Protein AF-H0EEA0-F1 (afdb_monomer_lite)

pLDDT: mean 84.33, std 10.49, range [55.84, 97.12]

Secondary structure (DSSP, 8-state):
-HHHHHHHHHHHHHHHHHHHHHHHHHHHHHHHHHHHHHHHSPPPPTTSHHHHHHHHHHHHHHHHHHHSPPTT-----HHHHT-SS-HHHHHHHHHHHHHHHHHHHHHHHHHHHHHHHHHHHHHHHHHHHHHHHHHHHHHHHHHHHH-

InterPro domains:
  IPR044688 Style cell-cycle inhibitor 1-like [PTHR34117] (20-147)

Structure (mmCIF, N/CA/C/O backbone):
data_AF-H0EEA0-F1
#
_entry.id   AF-H0EEA0-F1
#
loop_
_atom_site.group_PDB
_atom_site.id
_atom_site.type_symbol
_atom_site.label_atom_id
_atom_site.label_alt_id
_atom_site.label_comp_id
_atom_site.label_asym_id
_atom_site.label_entity_id
_atom_site.label_seq_id
_atom_site.pdbx_PDB_ins_code
_atom_site.Cartn_x
_atom_site.Cartn_y
_atom_site.Cartn_z
_atom_site.occupancy
_atom_site.B_iso_or_equiv
_atom_site.auth_seq_id
_atom_site.auth_comp_id
_atom_site.auth_asym_id
_atom_site.auth_atom_id
_atom_site.pdbx_PDB_model_num
ATOM 1 N N . MET A 1 1 ? -15.956 27.118 23.686 1.00 63.72 1 MET A N 1
ATOM 2 C CA . MET A 1 1 ? -15.613 25.686 23.535 1.00 63.72 1 MET A CA 1
ATOM 3 C C . MET A 1 1 ? -16.033 25.195 22.156 1.00 63.72 1 MET A C 1
ATOM 5 O O . MET A 1 1 ? -15.135 24.810 21.425 1.00 63.72 1 MET A O 1
ATOM 9 N N . GLN A 1 2 ? -17.301 25.363 21.744 1.00 75.38 2 GLN A N 1
ATOM 10 C CA . GLN A 1 2 ? -17.763 25.042 20.377 1.00 75.38 2 GLN A CA 1
ATOM 11 C C . GLN A 1 2 ? -16.908 25.650 19.243 1.00 75.38 2 GLN A C 1
ATOM 13 O O . GLN A 1 2 ? -16.533 24.940 18.320 1.00 75.38 2 GLN A O 1
ATOM 18 N N . ASP A 1 3 ? -16.528 26.930 19.320 1.00 84.44 3 ASP A N 1
ATOM 19 C CA . ASP A 1 3 ? -15.776 27.585 18.228 1.00 84.44 3 ASP A CA 1
ATOM 20 C C . ASP A 1 3 ? -14.367 27.012 17.994 1.00 84.44 3 ASP A C 1
ATOM 22 O O . ASP A 1 3 ? -13.794 27.181 16.920 1.00 84.44 3 ASP A O 1
ATOM 26 N N . LEU A 1 4 ? -13.775 26.362 19.003 1.00 88.62 4 LEU A N 1
ATOM 27 C CA . LEU A 1 4 ? -12.471 25.704 18.869 1.00 88.62 4 LEU A CA 1
ATOM 28 C C . LEU A 1 4 ? -12.609 24.293 18.296 1.00 88.62 4 LEU A C 1
ATOM 30 O O . LEU A 1 4 ? -11.704 23.838 17.607 1.00 88.62 4 LEU A O 1
ATOM 34 N N . GLU A 1 5 ? -13.719 23.616 18.583 1.00 89.50 5 GLU A N 1
ATOM 35 C CA . GLU A 1 5 ? -14.045 22.306 18.013 1.00 89.50 5 GLU A CA 1
ATOM 36 C C . GLU A 1 5 ? -14.344 22.448 16.519 1.00 89.50 5 GLU A C 1
ATOM 38 O O . GLU A 1 5 ? -13.701 21.780 15.717 1.00 89.50 5 GLU A O 1
ATOM 43 N N . LEU A 1 6 ? -15.165 23.432 16.137 1.00 91.50 6 LEU A N 1
ATOM 44 C CA . LEU A 1 6 ? -15.465 23.728 14.734 1.00 91.50 6 LEU A CA 1
ATOM 45 C C . LEU A 1 6 ? -14.205 24.060 13.919 1.00 91.50 6 LEU A C 1
ATOM 47 O O . LEU A 1 6 ? -14.046 23.603 12.792 1.00 91.50 6 LEU A O 1
ATOM 51 N N . LYS A 1 7 ? -13.273 24.832 14.492 1.00 91.31 7 LYS A N 1
ATOM 52 C CA . LYS A 1 7 ? -11.995 25.138 13.828 1.00 91.31 7 LYS A CA 1
ATOM 53 C C . LYS A 1 7 ? -11.133 23.896 13.614 1.00 91.31 7 LYS A C 1
ATOM 55 O O . LYS A 1 7 ? -10.517 23.774 12.565 1.00 91.31 7 LYS A O 1
ATOM 60 N N . ARG A 1 8 ? -11.097 22.983 14.588 1.00 91.81 8 ARG A N 1
ATOM 61 C CA . ARG A 1 8 ? -10.351 21.723 14.457 1.00 91.81 8 ARG A CA 1
ATOM 62 C C . ARG A 1 8 ? -10.949 20.837 13.372 1.00 91.81 8 ARG A C 1
ATOM 64 O O . ARG A 1 8 ? -10.193 20.302 12.576 1.00 91.81 8 ARG A O 1
ATOM 71 N N . GLU A 1 9 ? -12.274 20.734 13.315 1.00 90.75 9 GLU A N 1
ATOM 72 C CA . GLU A 1 9 ? -12.970 19.986 12.263 1.00 90.75 9 GLU A CA 1
ATOM 73 C C . GLU A 1 9 ? -12.665 20.567 10.876 1.00 90.75 9 GLU A C 1
ATOM 75 O O . GLU A 1 9 ? -12.279 19.825 9.977 1.00 90.75 9 GLU A O 1
ATOM 80 N N . MET A 1 10 ? -12.713 21.895 10.722 1.00 92.50 10 MET A N 1
ATOM 81 C CA . MET A 1 10 ? -12.330 22.558 9.469 1.00 92.50 10 MET A CA 1
ATOM 82 C C . MET A 1 10 ? -10.862 22.310 9.084 1.00 92.50 10 MET A C 1
ATOM 84 O O . MET A 1 10 ? -10.574 21.993 7.933 1.00 92.50 10 MET A O 1
ATOM 88 N N . ASP A 1 11 ? -9.927 22.416 10.033 1.00 93.62 11 ASP A N 1
ATOM 89 C CA . ASP A 1 11 ? -8.501 22.168 9.776 1.00 93.62 11 ASP A CA 1
ATOM 90 C C . ASP A 1 11 ? -8.236 20.701 9.377 1.00 93.62 11 ASP A C 1
ATOM 92 O O . ASP A 1 11 ? -7.369 20.420 8.538 1.00 93.62 11 ASP A O 1
ATOM 96 N N . GLU A 1 12 ? -8.977 19.759 9.968 1.00 94.62 12 GLU A N 1
ATOM 97 C CA . GLU A 1 12 ? -8.931 18.336 9.628 1.00 94.62 12 GLU A CA 1
ATOM 98 C C . GLU A 1 12 ? -9.481 18.075 8.221 1.00 94.62 12 GLU A C 1
ATOM 100 O O . GLU A 1 12 ? -8.819 17.400 7.424 1.00 94.62 12 GLU A O 1
ATOM 105 N N . GLU A 1 13 ? -10.639 18.647 7.883 1.00 92.00 13 GLU A N 1
ATOM 106 C CA . GLU A 1 13 ? -11.230 18.575 6.543 1.00 92.00 13 GLU A CA 1
ATOM 107 C C . GLU A 1 13 ? -10.288 19.168 5.484 1.00 92.00 13 GLU A C 1
ATOM 109 O O . GLU A 1 13 ? -9.972 18.506 4.490 1.00 92.00 13 GLU A O 1
ATOM 114 N N . ASP A 1 14 ? -9.727 20.351 5.736 1.00 93.69 14 ASP A N 1
ATOM 115 C CA . ASP A 1 14 ? -8.753 20.997 4.853 1.00 93.69 14 ASP A CA 1
ATOM 116 C C . ASP A 1 14 ? -7.468 20.172 4.703 1.00 93.69 14 ASP A C 1
ATOM 118 O O . ASP A 1 14 ? -6.824 20.166 3.647 1.00 93.69 14 ASP A O 1
ATOM 122 N N . GLY A 1 15 ? -7.039 19.483 5.762 1.00 94.38 15 GLY A N 1
ATOM 123 C CA . GLY A 1 15 ? -5.902 18.567 5.720 1.00 94.38 15 GLY A CA 1
ATOM 124 C C . GLY A 1 15 ? -6.171 17.343 4.840 1.00 94.38 15 GLY A C 1
ATOM 125 O O . GLY A 1 15 ? -5.298 16.917 4.072 1.00 94.38 15 GLY A O 1
ATOM 126 N N . LEU A 1 16 ? -7.383 16.789 4.917 1.00 95.06 16 LEU A N 1
ATOM 127 C CA . LEU A 1 16 ? -7.818 15.665 4.089 1.00 95.06 16 LEU A CA 1
ATOM 128 C C . LEU A 1 16 ? -7.914 16.058 2.613 1.00 95.06 16 LEU A C 1
ATOM 130 O O . LEU A 1 16 ? -7.350 15.347 1.776 1.00 95.06 16 LEU A O 1
ATOM 134 N N . LEU A 1 17 ? -8.526 17.207 2.311 1.00 95.00 17 LEU A N 1
ATOM 135 C CA . LEU A 1 17 ? -8.641 17.742 0.952 1.00 95.00 17 LEU A CA 1
ATOM 136 C C . LEU A 1 17 ? -7.263 17.962 0.322 1.00 95.00 17 LEU A C 1
ATOM 138 O O . LEU A 1 17 ? -6.972 17.407 -0.737 1.00 95.00 17 LEU A O 1
ATOM 142 N N . ARG A 1 18 ? -6.348 18.637 1.032 1.00 94.56 18 ARG A N 1
ATOM 143 C CA . ARG A 1 18 ? -4.967 18.850 0.560 1.00 94.56 18 ARG A CA 1
ATOM 144 C C . ARG A 1 18 ? -4.241 17.541 0.258 1.00 94.56 18 ARG A C 1
ATOM 146 O O . ARG A 1 18 ? -3.502 17.432 -0.723 1.00 94.56 18 ARG A O 1
ATOM 153 N N . ARG A 1 19 ? -4.424 16.522 1.100 1.00 95.31 19 ARG A N 1
ATOM 154 C CA . ARG A 1 19 ? -3.811 15.205 0.887 1.00 95.31 19 ARG A CA 1
ATOM 155 C C . ARG A 1 19 ? -4.370 14.529 -0.362 1.00 95.31 19 ARG A C 1
ATOM 157 O O . ARG A 1 19 ? -3.608 13.888 -1.093 1.00 95.31 19 ARG A O 1
ATOM 164 N N . ASP A 1 20 ? -5.671 14.634 -0.585 1.00 96.06 20 ASP A N 1
ATOM 165 C CA . ASP A 1 20 ? -6.329 14.027 -1.734 1.00 96.06 20 ASP A CA 1
ATOM 166 C C . ASP A 1 20 ? -5.977 14.755 -3.038 1.00 96.06 20 ASP A C 1
ATOM 168 O O . ASP A 1 20 ? -5.670 14.079 -4.023 1.00 96.06 20 ASP A O 1
ATOM 172 N N . ASP A 1 21 ? -5.817 16.078 -3.009 1.00 96.38 21 ASP A N 1
ATOM 173 C CA . ASP A 1 21 ? -5.287 16.867 -4.127 1.00 96.38 21 ASP A CA 1
ATOM 174 C C . ASP A 1 21 ? -3.866 16.439 -4.507 1.00 96.38 21 ASP A C 1
ATOM 176 O O . ASP A 1 21 ? -3.575 16.172 -5.675 1.00 96.38 21 ASP A O 1
ATOM 180 N N . ILE A 1 22 ? -2.972 16.270 -3.524 1.00 96.75 22 ILE A N 1
ATOM 181 C CA . ILE A 1 22 ? -1.602 15.790 -3.774 1.00 96.75 22 ILE A CA 1
ATOM 182 C C . ILE A 1 22 ? -1.621 14.386 -4.391 1.00 96.75 22 ILE A C 1
ATOM 184 O O . ILE A 1 22 ? -0.847 14.081 -5.305 1.00 96.75 22 ILE A O 1
ATOM 188 N N . ARG A 1 23 ? -2.488 13.495 -3.899 1.00 96.62 23 ARG A N 1
ATOM 189 C CA . ARG A 1 23 ? -2.628 12.140 -4.456 1.00 96.62 23 ARG A CA 1
ATOM 190 C C . ARG A 1 23 ? -3.150 12.183 -5.886 1.00 96.62 23 ARG A C 1
ATOM 192 O O . ARG A 1 23 ? -2.662 11.416 -6.718 1.00 96.62 23 ARG A O 1
ATOM 199 N N . PHE A 1 24 ? -4.115 13.056 -6.156 1.00 96.94 24 PHE A N 1
ATOM 200 C CA . PHE A 1 24 ? -4.703 13.245 -7.471 1.00 96.94 24 PHE A CA 1
ATOM 201 C C . PHE A 1 24 ? -3.679 13.800 -8.466 1.00 96.94 24 PHE A C 1
ATOM 203 O O . PHE A 1 24 ? -3.466 13.182 -9.509 1.00 96.94 24 PHE A O 1
ATOM 210 N N . ALA A 1 25 ? -2.940 14.848 -8.097 1.00 96.38 25 ALA A N 1
ATOM 211 C CA . ALA A 1 25 ? -1.844 15.398 -8.895 1.00 96.38 25 ALA A CA 1
ATOM 212 C C . ALA A 1 25 ? -0.790 14.329 -9.232 1.00 96.38 25 ALA A C 1
ATOM 214 O O . ALA A 1 25 ? -0.462 14.116 -10.396 1.00 96.38 25 ALA A O 1
ATOM 215 N N . ARG A 1 26 ? -0.346 13.543 -8.239 1.00 96.31 26 ARG A N 1
ATOM 216 C CA . ARG A 1 26 ? 0.590 12.420 -8.461 1.00 96.31 26 ARG A CA 1
ATOM 217 C C . ARG A 1 26 ? 0.018 11.312 -9.342 1.00 96.31 26 ARG A C 1
ATOM 219 O O . ARG A 1 26 ? 0.777 10.507 -9.880 1.00 96.31 26 ARG A O 1
ATOM 226 N N . LYS A 1 27 ? -1.305 11.151 -9.392 1.00 97.00 27 LYS A N 1
ATOM 227 C CA . LYS A 1 27 ? -1.965 10.155 -10.246 1.00 97.00 27 LYS A CA 1
ATOM 228 C C . LYS A 1 27 ? -2.015 10.641 -11.693 1.00 97.00 27 LYS A C 1
ATOM 230 O O . LYS A 1 27 ? -1.794 9.824 -12.582 1.00 97.00 27 LYS A O 1
ATOM 235 N N . ILE A 1 28 ? -2.284 11.929 -11.906 1.00 97.12 28 ILE A N 1
ATOM 236 C CA . ILE A 1 28 ? -2.248 12.563 -13.229 1.00 97.12 28 ILE A CA 1
ATOM 237 C C . ILE A 1 28 ? -0.834 12.498 -13.795 1.00 97.12 28 ILE A C 1
ATOM 239 O O . ILE A 1 28 ? -0.648 11.904 -14.850 1.00 97.12 28 ILE A O 1
ATOM 243 N N . ASP A 1 29 ? 0.156 12.975 -13.043 1.00 96.00 29 ASP A N 1
ATOM 244 C CA . ASP A 1 29 ? 1.558 12.996 -13.471 1.00 96.00 29 ASP A CA 1
ATOM 245 C C . ASP A 1 29 ? 2.054 11.591 -13.864 1.00 96.00 29 ASP A C 1
ATOM 247 O O . ASP A 1 29 ? 2.551 11.370 -14.965 1.00 96.00 29 ASP A O 1
ATOM 251 N N . ARG A 1 30 ? 1.780 10.566 -13.042 1.00 94.94 30 ARG A N 1
ATOM 252 C CA . ARG A 1 30 ? 2.106 9.170 -13.395 1.00 94.94 30 ARG A CA 1
ATOM 253 C C . ARG A 1 30 ? 1.394 8.669 -14.653 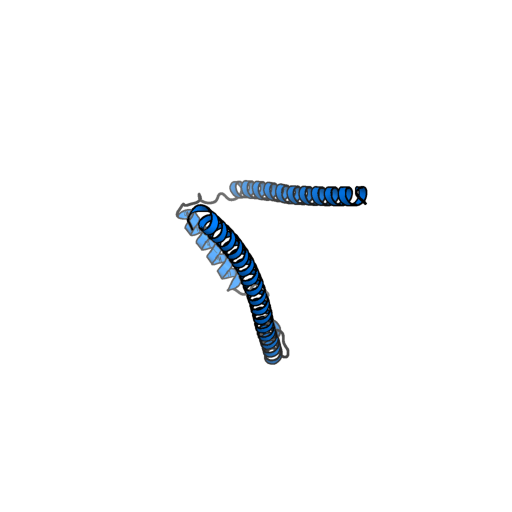1.00 94.94 30 ARG A C 1
ATOM 255 O O . ARG A 1 30 ? 1.935 7.813 -15.352 1.00 94.94 30 ARG A O 1
ATOM 262 N N . LYS A 1 31 ? 0.173 9.135 -14.926 1.00 95.38 31 LYS A N 1
ATOM 263 C CA . LYS A 1 31 ? -0.574 8.765 -16.136 1.00 95.38 31 LYS A CA 1
ATOM 264 C C . LYS A 1 31 ? 0.037 9.427 -17.371 1.00 95.38 31 LYS A C 1
ATOM 266 O O . LYS A 1 31 ? 0.181 8.751 -18.384 1.00 95.38 31 LYS A O 1
ATOM 271 N N . GLU A 1 32 ? 0.410 10.699 -17.272 1.00 95.06 32 GLU A N 1
ATOM 272 C CA . GLU A 1 32 ? 1.065 11.457 -18.344 1.00 95.06 32 GLU A CA 1
ATOM 273 C C . GLU A 1 32 ? 2.448 10.890 -18.660 1.00 95.06 32 GLU A C 1
ATOM 275 O O . GLU A 1 32 ? 2.727 10.573 -19.813 1.00 95.06 32 GLU A O 1
ATOM 280 N N . GLN A 1 33 ? 3.266 10.635 -17.635 1.00 92.56 33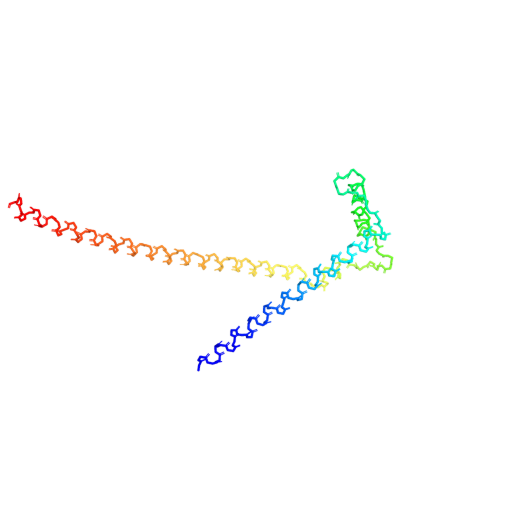 GLN A N 1
ATOM 281 C CA . GLN A 1 33 ? 4.566 9.977 -17.789 1.00 92.56 33 GLN A CA 1
ATOM 282 C C . GLN A 1 33 ? 4.430 8.612 -18.460 1.00 92.56 33 GLN A C 1
ATOM 284 O O . GLN A 1 33 ? 5.211 8.276 -19.346 1.00 92.56 33 GLN A O 1
ATOM 289 N N . LYS A 1 34 ? 3.426 7.819 -18.067 1.00 90.19 34 LYS A N 1
ATOM 290 C CA . LYS A 1 34 ? 3.176 6.526 -18.704 1.00 90.19 34 LYS A CA 1
ATOM 291 C C . LYS A 1 34 ? 2.795 6.689 -20.178 1.00 90.19 34 LYS A C 1
ATOM 293 O O . LYS A 1 34 ? 3.343 5.971 -20.999 1.00 90.19 34 LYS A O 1
ATOM 298 N N . ALA A 1 35 ? 1.902 7.621 -20.508 1.00 88.94 35 ALA A N 1
ATOM 299 C CA . ALA A 1 35 ? 1.504 7.867 -21.893 1.00 88.94 35 ALA A CA 1
ATOM 300 C C . ALA A 1 35 ? 2.692 8.323 -22.760 1.00 88.94 35 ALA A C 1
ATOM 302 O O . ALA A 1 35 ? 2.879 7.801 -23.853 1.00 88.94 35 ALA A O 1
ATOM 303 N N . ALA A 1 36 ? 3.537 9.218 -22.239 1.00 90.69 36 ALA A N 1
ATOM 304 C CA . ALA A 1 36 ? 4.757 9.654 -22.916 1.00 90.69 36 ALA A CA 1
ATOM 305 C C . ALA A 1 36 ? 5.764 8.503 -23.108 1.00 90.69 36 ALA A C 1
ATOM 307 O O . ALA A 1 36 ? 6.408 8.405 -24.149 1.00 90.69 36 ALA A O 1
ATOM 308 N N . LEU A 1 37 ? 5.891 7.604 -22.124 1.00 86.06 37 LEU A N 1
ATOM 309 C CA . LEU A 1 37 ? 6.734 6.411 -22.246 1.00 86.06 37 LEU A CA 1
ATOM 310 C C . LEU A 1 37 ? 6.183 5.407 -23.260 1.00 86.06 37 LEU A C 1
ATOM 312 O O . LEU A 1 37 ? 6.974 4.801 -23.977 1.00 86.06 37 LEU A O 1
ATOM 316 N N . ASP A 1 38 ? 4.863 5.238 -23.320 1.00 85.56 38 ASP A N 1
ATOM 317 C CA . ASP A 1 38 ? 4.211 4.349 -24.284 1.00 85.56 38 ASP A CA 1
ATOM 318 C C . ASP A 1 38 ? 4.393 4.870 -25.732 1.00 85.56 38 ASP A C 1
ATOM 320 O O . ASP A 1 38 ? 4.508 4.065 -26.654 1.00 85.56 38 ASP A O 1
ATOM 324 N N . GLU A 1 39 ? 4.491 6.193 -25.936 1.00 85.75 39 GLU A N 1
ATOM 325 C CA . GLU A 1 39 ? 4.828 6.813 -27.231 1.00 85.75 39 GLU A CA 1
ATOM 326 C C . GLU A 1 39 ? 6.324 6.693 -27.576 1.00 85.75 39 GLU A C 1
ATOM 328 O O . GLU A 1 39 ? 6.677 6.337 -28.700 1.00 85.75 39 GLU A O 1
ATOM 333 N N . LEU A 1 40 ? 7.212 6.961 -26.611 1.00 85.00 40 LEU A N 1
ATOM 334 C CA . LEU A 1 40 ? 8.666 6.938 -26.816 1.00 85.00 40 LEU A CA 1
ATOM 335 C C . LEU A 1 40 ? 9.208 5.514 -27.016 1.00 85.00 40 LEU A C 1
ATOM 337 O O . LEU A 1 40 ? 10.109 5.289 -27.824 1.00 85.00 40 LEU A O 1
ATOM 341 N N . VAL A 1 41 ? 8.696 4.557 -26.240 1.00 82.62 41 VAL A N 1
ATOM 342 C CA . VAL A 1 41 ? 9.122 3.156 -26.254 1.00 82.62 41 VAL A CA 1
ATOM 343 C C . VAL A 1 41 ? 7.876 2.275 -26.322 1.00 82.62 41 VAL A C 1
ATOM 345 O O . VAL A 1 41 ? 7.406 1.792 -25.285 1.00 82.62 41 VAL A O 1
ATOM 348 N N . PRO A 1 42 ? 7.344 2.036 -27.535 1.00 78.94 42 PRO A N 1
ATOM 349 C CA . PRO A 1 42 ? 6.200 1.160 -27.726 1.00 78.94 42 PRO A CA 1
ATOM 350 C C . PRO A 1 42 ? 6.503 -0.228 -27.160 1.00 78.94 42 PRO A C 1
ATOM 352 O O . PRO A 1 42 ? 7.447 -0.898 -27.580 1.00 78.94 42 PRO A O 1
ATOM 355 N N . ARG A 1 43 ? 5.711 -0.652 -26.175 1.00 80.50 43 ARG A N 1
ATOM 356 C CA . ARG A 1 43 ? 5.793 -1.990 -25.575 1.00 80.50 43 ARG A CA 1
ATOM 357 C C . ARG A 1 43 ? 4.767 -2.909 -26.217 1.00 80.50 43 ARG A C 1
ATOM 359 O O . ARG A 1 43 ? 3.699 -2.453 -26.622 1.00 80.50 43 ARG A O 1
ATOM 366 N N . ALA A 1 44 ? 5.056 -4.208 -26.237 1.00 82.69 44 ALA A N 1
ATOM 367 C CA . ALA A 1 44 ? 4.090 -5.195 -26.701 1.00 82.69 44 ALA A CA 1
ATOM 368 C C . ALA A 1 44 ? 2.776 -5.134 -25.892 1.00 82.69 44 ALA A C 1
ATOM 370 O O . ALA A 1 44 ? 2.771 -4.871 -24.682 1.00 82.69 44 ALA A O 1
ATOM 371 N N . GLU A 1 45 ? 1.649 -5.415 -26.550 1.00 79.06 45 GLU A N 1
ATOM 372 C CA . GLU A 1 45 ? 0.328 -5.353 -25.923 1.00 79.06 45 GLU A CA 1
ATOM 373 C C . GLU A 1 45 ? 0.215 -6.290 -24.710 1.00 79.06 45 GLU A C 1
ATOM 375 O O . GLU A 1 45 ? 0.763 -7.401 -24.673 1.00 79.06 45 GLU A O 1
ATOM 380 N N . ALA A 1 46 ? -0.525 -5.852 -23.689 1.00 79.06 46 ALA A N 1
ATOM 381 C CA . ALA A 1 46 ? -0.729 -6.633 -22.477 1.00 79.06 46 ALA A CA 1
ATOM 382 C C . ALA A 1 46 ? -1.435 -7.967 -22.785 1.00 79.06 46 ALA A C 1
ATOM 384 O O . ALA A 1 46 ? -2.448 -8.005 -23.470 1.00 79.06 46 ALA A O 1
ATOM 385 N N . GLY A 1 47 ? -0.911 -9.071 -22.246 1.00 78.62 47 GLY A N 1
ATOM 386 C CA . GLY A 1 47 ? -1.474 -10.413 -22.451 1.00 78.62 47 GLY A CA 1
ATOM 387 C C . GLY A 1 47 ? -0.899 -11.172 -23.650 1.00 78.62 47 GLY A C 1
ATOM 388 O O . GLY A 1 47 ? -1.090 -12.384 -23.736 1.00 78.62 47 GLY A O 1
ATOM 389 N N . THR A 1 48 ? -0.122 -10.516 -24.515 1.00 87.56 48 THR A N 1
ATOM 390 C CA . THR A 1 48 ? 0.604 -11.191 -25.598 1.00 87.56 48 THR A CA 1
ATOM 391 C C . THR A 1 48 ? 1.813 -11.974 -25.077 1.00 87.56 48 THR A C 1
ATOM 393 O O . THR A 1 48 ? 2.388 -11.678 -24.023 1.00 87.56 48 THR A O 1
ATOM 396 N N . ARG A 1 49 ? 2.242 -12.984 -25.844 1.00 86.69 49 ARG A N 1
ATOM 397 C CA . ARG A 1 49 ? 3.471 -13.746 -25.562 1.00 86.69 49 ARG A CA 1
ATOM 398 C C . ARG A 1 49 ? 4.718 -12.859 -25.626 1.00 86.69 49 ARG A C 1
ATOM 400 O O . ARG A 1 49 ? 5.643 -13.058 -24.844 1.00 86.69 49 ARG A O 1
ATOM 407 N N . GLU A 1 50 ? 4.732 -11.876 -26.519 1.00 84.88 50 GLU A N 1
ATOM 408 C CA . GLU A 1 50 ? 5.830 -10.915 -26.663 1.00 84.88 50 GLU A CA 1
ATOM 409 C C . GLU A 1 50 ? 6.004 -10.092 -25.387 1.00 84.88 50 GLU A C 1
ATOM 411 O O . GLU A 1 50 ? 7.104 -10.049 -24.833 1.00 84.88 50 GLU A O 1
ATOM 416 N N . ARG A 1 51 ? 4.903 -9.593 -24.806 1.00 87.75 51 ARG A N 1
ATOM 417 C CA . ARG A 1 51 ? 4.958 -8.868 -23.532 1.00 87.75 51 ARG A CA 1
ATOM 418 C C . ARG A 1 51 ? 5.411 -9.741 -22.362 1.00 87.75 51 ARG A C 1
ATOM 420 O O . ARG A 1 51 ? 6.100 -9.267 -21.459 1.00 87.75 51 ARG A O 1
ATOM 427 N N . GLN A 1 52 ? 5.055 -11.027 -22.362 1.00 86.75 52 GLN A N 1
ATOM 428 C CA . GLN A 1 52 ? 5.553 -11.975 -21.357 1.00 86.75 52 GLN A CA 1
ATOM 429 C C . GLN A 1 52 ? 7.067 -12.199 -21.479 1.00 86.75 52 GLN A C 1
ATOM 431 O O . GLN A 1 52 ? 7.756 -12.284 -20.460 1.00 86.75 52 GLN A O 1
ATOM 436 N N . LEU A 1 53 ? 7.595 -12.278 -22.704 1.00 89.88 53 LEU A N 1
ATOM 437 C CA . LEU A 1 53 ? 9.029 -12.437 -22.952 1.00 89.88 53 LEU A CA 1
ATOM 438 C C . LEU A 1 53 ? 9.815 -11.173 -22.593 1.00 89.88 53 LEU A C 1
ATOM 440 O O . LEU A 1 53 ? 10.853 -11.294 -21.946 1.00 89.88 53 LEU A O 1
ATOM 444 N N . GLU A 1 54 ? 9.317 -9.984 -22.937 1.00 87.50 54 GLU A N 1
ATOM 445 C CA . GLU A 1 54 ? 9.889 -8.705 -22.493 1.00 87.50 54 GLU A CA 1
ATOM 446 C C . GLU A 1 54 ? 9.951 -8.626 -20.972 1.00 87.50 54 GLU A C 1
ATOM 448 O O . GLU A 1 54 ? 11.021 -8.433 -20.406 1.00 87.50 54 GLU A O 1
ATOM 453 N N . LYS A 1 55 ? 8.827 -8.888 -20.293 1.00 89.12 55 LYS A N 1
ATOM 454 C CA . LYS A 1 55 ? 8.773 -8.882 -18.829 1.00 89.12 55 LYS A CA 1
ATOM 455 C C . LYS A 1 55 ? 9.770 -9.872 -18.227 1.00 89.12 55 LYS A C 1
ATOM 457 O O . LYS A 1 55 ? 10.416 -9.572 -17.229 1.00 89.12 55 LYS A O 1
ATOM 462 N N . LYS A 1 56 ? 9.911 -11.060 -18.822 1.00 91.50 56 LYS A N 1
ATOM 463 C CA . LYS A 1 56 ? 10.893 -12.051 -18.369 1.00 91.50 56 LYS A CA 1
ATOM 464 C C . LYS A 1 56 ? 12.328 -11.551 -18.558 1.00 91.50 56 LYS A C 1
ATOM 466 O O . LYS A 1 56 ? 13.152 -11.803 -17.685 1.00 91.50 56 LYS A O 1
ATOM 471 N N . LYS A 1 57 ? 12.629 -10.845 -19.652 1.00 91.69 57 LYS A N 1
ATOM 472 C CA . LYS A 1 57 ? 13.935 -10.205 -19.870 1.00 91.69 57 LYS A CA 1
ATOM 473 C C . LYS A 1 57 ? 14.192 -9.099 -18.845 1.00 91.69 57 LYS A C 1
ATOM 475 O O . LYS A 1 57 ? 15.198 -9.189 -18.158 1.00 91.69 57 LYS A O 1
ATOM 480 N N . GLU A 1 58 ? 13.253 -8.171 -18.651 1.00 89.38 58 GLU A N 1
ATOM 481 C CA . GLU A 1 58 ? 13.339 -7.088 -17.651 1.00 89.38 58 GLU A CA 1
ATOM 482 C C . GLU A 1 58 ? 13.589 -7.650 -16.233 1.00 89.38 58 GLU A C 1
ATOM 484 O O . GLU A 1 58 ? 14.468 -7.199 -15.495 1.00 89.38 58 GLU A O 1
ATOM 489 N N . VAL A 1 59 ? 12.854 -8.700 -15.846 1.00 92.38 59 VAL A N 1
ATOM 490 C CA . VAL A 1 59 ? 13.048 -9.373 -14.550 1.00 92.38 59 VAL A CA 1
ATOM 491 C C . VAL A 1 59 ? 14.409 -10.066 -14.488 1.00 92.38 59 VAL A C 1
ATOM 493 O O . VAL A 1 59 ? 15.107 -9.967 -13.484 1.00 92.38 59 VAL A O 1
ATOM 496 N N . ASN A 1 60 ? 14.822 -10.752 -15.549 1.00 92.25 60 ASN A N 1
ATOM 497 C CA . ASN A 1 60 ? 16.129 -11.399 -15.575 1.00 92.25 60 ASN A CA 1
ATOM 498 C C . ASN A 1 60 ? 17.275 -10.385 -15.500 1.00 92.25 60 ASN A C 1
ATOM 500 O O . ASN A 1 60 ? 18.257 -10.662 -14.820 1.00 92.25 60 ASN A O 1
ATOM 504 N N . GLU A 1 61 ? 17.153 -9.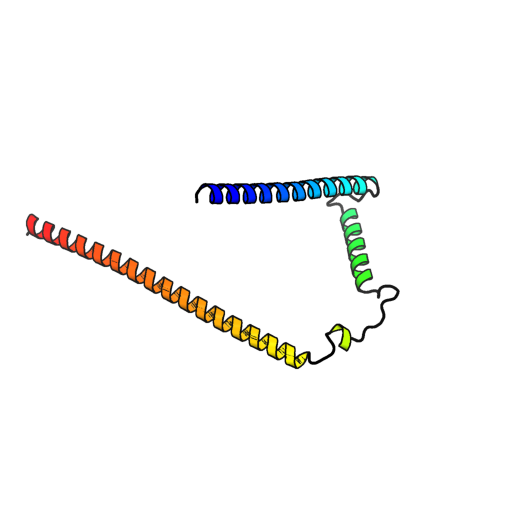234 -16.158 1.00 89.81 61 GLU A N 1
ATOM 505 C CA . GLU A 1 61 ? 18.124 -8.138 -16.126 1.00 89.81 61 GLU A CA 1
ATOM 506 C C . GLU A 1 61 ? 18.208 -7.501 -14.742 1.00 89.81 61 GLU A C 1
ATOM 508 O O . GLU A 1 61 ? 19.306 -7.324 -14.228 1.00 89.81 61 GLU A O 1
ATOM 513 N N . THR A 1 62 ? 17.075 -7.251 -14.083 1.00 88.06 62 THR A N 1
ATOM 514 C CA . THR A 1 62 ? 17.079 -6.732 -12.703 1.00 88.06 62 THR A CA 1
ATOM 515 C C . THR A 1 62 ? 17.714 -7.739 -11.739 1.00 88.06 62 THR A C 1
ATOM 517 O O . THR A 1 62 ? 18.610 -7.390 -10.978 1.00 88.06 62 THR A O 1
ATOM 520 N N . MET A 1 63 ? 17.359 -9.025 -11.835 1.00 86.56 63 MET A N 1
ATOM 521 C CA . MET A 1 63 ? 17.985 -10.098 -11.048 1.00 86.56 63 MET A CA 1
ATOM 522 C C . MET A 1 63 ? 19.458 -10.315 -11.401 1.00 86.56 63 MET A C 1
ATOM 524 O O . MET A 1 63 ? 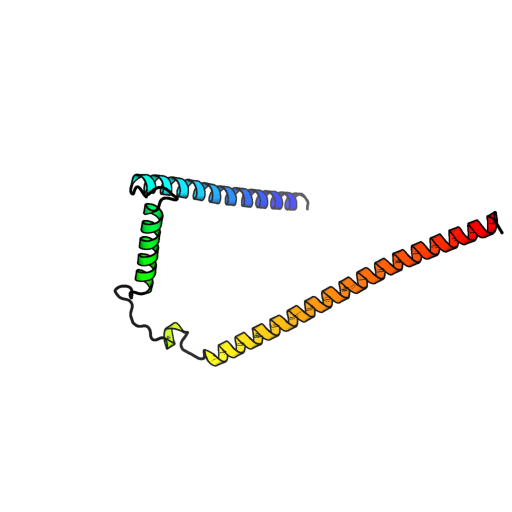20.233 -10.798 -10.577 1.00 86.56 63 MET A O 1
ATOM 528 N N . LYS A 1 64 ? 19.865 -10.006 -12.632 1.00 87.69 64 LYS A N 1
ATOM 529 C CA . LYS A 1 64 ? 21.268 -10.000 -13.042 1.00 87.69 64 LYS A CA 1
ATOM 530 C C . LYS A 1 64 ? 21.997 -8.819 -12.403 1.00 87.69 64 LYS A C 1
ATOM 532 O O . LYS A 1 64 ? 23.040 -9.056 -11.822 1.00 87.69 64 LYS A O 1
ATOM 537 N N . ALA A 1 65 ? 21.413 -7.623 -12.383 1.00 82.00 65 ALA A N 1
ATOM 538 C CA . ALA A 1 65 ? 21.982 -6.446 -11.723 1.00 82.00 65 ALA A CA 1
ATOM 539 C C . ALA A 1 65 ? 22.147 -6.616 -10.201 1.00 82.00 65 ALA A C 1
ATOM 541 O O . ALA A 1 65 ? 23.066 -6.051 -9.624 1.00 82.00 65 ALA A O 1
ATOM 542 N N . PHE A 1 66 ? 21.294 -7.409 -9.542 1.00 81.88 66 PHE A N 1
ATOM 543 C CA . PHE A 1 66 ? 21.490 -7.760 -8.129 1.00 81.88 66 PHE A CA 1
ATOM 544 C C . PHE A 1 66 ? 22.566 -8.833 -7.907 1.00 81.88 66 PHE A C 1
ATOM 546 O O . PHE A 1 66 ? 23.183 -8.866 -6.846 1.00 81.88 66 PHE A O 1
ATOM 553 N N . ARG A 1 67 ? 22.767 -9.740 -8.874 1.00 79.75 67 ARG A N 1
ATOM 554 C CA . ARG A 1 67 ? 23.765 -10.822 -8.781 1.00 79.75 67 ARG A CA 1
ATOM 555 C C . ARG A 1 67 ? 25.155 -10.374 -9.201 1.00 79.75 67 ARG A C 1
ATOM 557 O O . ARG A 1 67 ? 26.144 -10.814 -8.626 1.00 79.75 67 ARG A O 1
ATOM 564 N N . GLU A 1 68 ? 25.230 -9.549 -10.231 1.00 79.31 68 GLU A N 1
ATOM 565 C CA . GLU A 1 68 ? 26.470 -8.966 -10.701 1.00 79.31 68 GLU A CA 1
ATOM 566 C C . GLU A 1 68 ? 26.804 -7.780 -9.812 1.00 79.31 68 GLU A C 1
ATOM 568 O O . GLU A 1 68 ? 26.018 -6.851 -9.639 1.00 79.31 68 GLU A O 1
ATOM 573 N N . LYS A 1 69 ? 27.986 -7.839 -9.208 1.00 65.00 69 LYS A N 1
ATOM 574 C CA . LYS A 1 69 ? 28.500 -6.781 -8.357 1.00 65.00 69 LYS A CA 1
ATOM 575 C C . LYS A 1 69 ? 28.499 -5.469 -9.146 1.00 65.00 69 LYS A C 1
ATOM 577 O O . LYS A 1 69 ? 29.112 -5.402 -10.211 1.00 65.00 69 LYS A O 1
ATOM 582 N N . SER A 1 70 ? 27.812 -4.444 -8.632 1.00 67.25 70 SER A N 1
ATOM 583 C CA . SER A 1 70 ? 27.813 -3.113 -9.251 1.00 67.25 70 SER A CA 1
ATOM 584 C C . SER A 1 70 ? 29.261 -2.693 -9.529 1.00 67.25 70 SER A C 1
ATOM 586 O O . SER A 1 70 ? 30.106 -2.875 -8.642 1.00 67.25 70 SER A O 1
ATOM 588 N N . PRO A 1 71 ? 29.583 -2.151 -10.718 1.00 60.28 71 PRO A N 1
ATOM 589 C CA . PRO A 1 71 ? 30.938 -1.711 -11.023 1.00 60.28 71 PRO A CA 1
ATOM 590 C C . PRO A 1 71 ? 31.389 -0.706 -9.954 1.00 60.28 71 PRO A C 1
ATOM 592 O O . PRO A 1 71 ? 30.786 0.352 -9.795 1.00 60.28 71 PRO A O 1
ATOM 595 N N . GLY A 1 72 ? 32.403 -1.086 -9.169 1.00 61.56 72 GLY A N 1
ATOM 596 C CA . GLY A 1 72 ? 32.929 -0.289 -8.054 1.00 61.56 72 GLY A CA 1
ATOM 597 C C . GLY A 1 72 ? 32.448 -0.667 -6.647 1.00 61.56 72 GLY A C 1
ATOM 598 O O . GLY A 1 72 ? 32.893 -0.038 -5.691 1.00 61.56 72 GLY A O 1
ATOM 599 N N . ALA A 1 73 ? 31.599 -1.684 -6.460 1.00 63.03 73 ALA A N 1
ATOM 600 C CA . ALA A 1 73 ? 31.305 -2.150 -5.106 1.00 63.03 73 ALA A CA 1
ATOM 601 C C . ALA A 1 73 ? 32.559 -2.818 -4.511 1.00 63.03 73 ALA A C 1
ATOM 603 O O . ALA A 1 73 ? 33.073 -3.802 -5.051 1.00 63.03 73 ALA A O 1
ATOM 604 N N . ALA A 1 74 ? 33.078 -2.274 -3.412 1.00 62.78 74 ALA A N 1
ATOM 605 C CA . ALA A 1 74 ? 34.097 -2.928 -2.597 1.00 62.78 74 ALA A CA 1
ATOM 606 C C . ALA A 1 74 ? 33.506 -4.211 -1.981 1.00 62.78 74 ALA A C 1
ATOM 608 O O . ALA A 1 74 ? 32.304 -4.279 -1.724 1.00 62.78 74 ALA A O 1
ATOM 609 N N . GLU A 1 75 ? 34.311 -5.264 -1.798 1.00 65.12 75 GLU A N 1
ATOM 610 C CA . GLU A 1 75 ? 33.904 -6.380 -0.927 1.00 65.12 75 GLU A CA 1
ATOM 611 C C . GLU A 1 75 ? 33.922 -5.850 0.503 1.00 65.12 75 GLU A C 1
ATOM 613 O O . GLU A 1 75 ? 34.972 -5.793 1.133 1.00 65.12 75 GLU A O 1
ATOM 618 N N . VAL A 1 76 ? 32.775 -5.365 0.978 1.00 69.44 76 VAL A N 1
ATOM 619 C CA . VAL A 1 76 ? 32.599 -5.103 2.405 1.00 69.44 76 VAL A CA 1
ATOM 620 C C . VAL A 1 76 ? 32.576 -6.475 3.075 1.00 69.44 76 VAL A C 1
ATOM 622 O O . VAL A 1 76 ? 31.765 -7.310 2.666 1.00 69.44 76 VAL A O 1
ATOM 625 N N . PRO A 1 77 ? 33.463 -6.757 4.041 1.00 73.62 77 PRO A N 1
ATOM 626 C CA . PRO A 1 77 ? 33.457 -8.042 4.719 1.00 73.62 77 PRO A CA 1
ATOM 627 C C . PRO A 1 77 ? 32.096 -8.259 5.392 1.00 73.62 77 PRO A C 1
ATOM 629 O O . PRO A 1 77 ? 31.538 -7.335 5.991 1.00 73.62 77 PRO A O 1
ATOM 632 N N . ASP A 1 78 ? 31.573 -9.488 5.330 1.00 63.03 78 ASP A N 1
ATOM 633 C CA . ASP A 1 78 ? 30.270 -9.860 5.912 1.00 63.03 78 ASP A CA 1
ATOM 634 C C . ASP A 1 78 ? 30.147 -9.439 7.387 1.00 63.03 78 ASP A C 1
ATOM 636 O O . ASP A 1 78 ? 29.057 -9.136 7.869 1.00 63.03 78 ASP A O 1
ATOM 640 N N . THR A 1 79 ? 31.273 -9.357 8.101 1.00 66.88 79 THR A N 1
ATOM 641 C CA . THR A 1 79 ? 31.354 -8.884 9.487 1.00 66.88 79 THR A CA 1
ATOM 642 C C . THR A 1 79 ? 30.955 -7.421 9.664 1.00 66.88 79 THR A C 1
ATOM 644 O O . THR A 1 79 ? 30.369 -7.090 10.685 1.00 66.88 79 THR A O 1
ATOM 647 N N . GLU A 1 80 ? 31.251 -6.540 8.709 1.00 66.75 80 GLU A N 1
ATOM 648 C CA . GLU A 1 80 ? 30.853 -5.126 8.754 1.00 66.75 80 GLU A CA 1
ATOM 649 C C . GLU A 1 80 ? 29.430 -4.934 8.221 1.00 66.75 80 GLU A C 1
ATOM 651 O O . GLU A 1 80 ? 28.658 -4.165 8.794 1.00 66.75 80 GLU A O 1
ATOM 656 N N . LEU A 1 81 ? 29.049 -5.693 7.186 1.00 66.38 81 LEU A N 1
ATOM 657 C CA . LEU A 1 81 ? 27.697 -5.677 6.620 1.00 66.38 81 LEU A CA 1
ATOM 658 C C . LEU A 1 81 ? 26.642 -6.138 7.639 1.00 66.38 81 LEU A C 1
ATOM 660 O O . LEU A 1 81 ? 25.550 -5.577 7.710 1.00 66.38 81 LEU A O 1
ATOM 664 N N . MET A 1 82 ? 26.985 -7.140 8.453 1.00 69.69 82 MET A N 1
ATOM 665 C CA . MET A 1 82 ? 26.110 -7.698 9.489 1.00 69.69 82 MET A CA 1
ATOM 666 C C . MET A 1 82 ? 26.228 -6.974 10.839 1.00 69.69 82 MET A C 1
ATOM 668 O O . MET A 1 82 ? 25.771 -7.501 11.853 1.00 69.69 82 MET A O 1
ATOM 672 N N . GLY A 1 83 ? 26.800 -5.763 10.854 1.00 64.25 83 GLY A N 1
ATOM 673 C CA . GLY A 1 83 ? 26.932 -4.941 12.055 1.00 64.25 83 GLY A CA 1
ATOM 674 C C . GLY A 1 83 ? 28.038 -5.454 12.971 1.00 64.25 83 GLY A C 1
ATOM 675 O O . GLY A 1 83 ? 27.775 -6.112 13.974 1.00 64.25 83 GLY A O 1
ATOM 676 N N . GLY A 1 84 ? 29.285 -5.151 12.611 1.00 58.22 84 GLY A N 1
ATOM 677 C CA . GLY A 1 84 ? 30.475 -5.568 13.349 1.00 58.22 84 GLY A CA 1
ATOM 678 C C . GLY A 1 84 ? 30.410 -5.194 14.832 1.00 58.22 84 GLY A C 1
ATOM 679 O O . GLY A 1 84 ? 30.507 -4.022 15.182 1.00 58.22 84 GLY A O 1
ATOM 680 N N . GLY A 1 85 ? 30.275 -6.214 15.687 1.00 57.50 85 GLY A N 1
ATOM 681 C CA . GLY A 1 85 ? 30.260 -6.111 17.151 1.00 57.50 85 GLY A CA 1
ATOM 682 C C . GLY A 1 85 ? 28.998 -6.707 17.794 1.00 57.50 85 GLY A C 1
ATOM 683 O O . GLY A 1 85 ? 27.902 -6.204 17.601 1.00 57.50 85 GLY A O 1
ATOM 684 N N . ASP A 1 86 ? 29.161 -7.785 18.574 1.00 62.16 86 ASP A N 1
ATOM 685 C CA . ASP A 1 86 ? 28.164 -8.390 19.490 1.00 62.16 86 ASP A CA 1
ATOM 686 C C . ASP A 1 86 ? 26.829 -8.953 18.933 1.00 62.16 86 ASP A C 1
ATOM 688 O O . ASP A 1 86 ? 25.884 -9.219 19.684 1.00 62.16 86 ASP A O 1
ATOM 692 N N . GLY A 1 87 ? 26.767 -9.305 17.644 1.00 63.62 87 GLY A N 1
ATOM 693 C CA . GLY A 1 87 ? 25.546 -9.813 16.991 1.00 63.62 87 GLY A CA 1
ATOM 694 C C . GLY A 1 87 ? 24.836 -11.010 17.661 1.00 63.62 87 GLY A C 1
ATOM 695 O O . GLY A 1 87 ? 23.609 -11.065 17.669 1.00 63.62 87 GLY A O 1
ATOM 696 N N . ILE A 1 88 ? 25.548 -11.961 18.283 1.00 66.00 88 ILE A N 1
ATOM 697 C CA . ILE A 1 88 ? 24.903 -13.129 18.929 1.00 66.00 88 ILE A CA 1
ATOM 698 C C . ILE A 1 88 ? 24.251 -12.753 20.265 1.00 66.00 88 ILE A C 1
ATOM 700 O O . ILE A 1 88 ? 23.174 -13.258 20.596 1.00 66.00 88 ILE A O 1
ATOM 704 N N . ASN A 1 89 ? 24.902 -11.897 21.050 1.00 70.88 89 ASN A N 1
ATOM 705 C CA . ASN A 1 89 ? 24.405 -11.513 22.368 1.00 70.88 89 ASN A CA 1
ATOM 706 C C . ASN A 1 89 ? 23.206 -10.577 22.240 1.00 70.88 89 ASN A C 1
ATOM 708 O O . ASN A 1 89 ? 22.202 -10.773 22.927 1.00 70.88 89 ASN A O 1
ATOM 712 N N . ASP A 1 90 ? 23.261 -9.631 21.308 1.00 70.06 90 ASP A N 1
ATOM 713 C CA . ASP A 1 90 ? 22.153 -8.711 21.083 1.00 70.06 90 ASP A CA 1
ATOM 714 C C . ASP A 1 90 ? 20.976 -9.380 20.367 1.00 70.06 90 ASP A C 1
ATOM 716 O O . ASP A 1 90 ? 19.827 -9.140 20.739 1.00 70.06 90 ASP A O 1
ATOM 720 N N . PHE A 1 91 ? 21.221 -10.335 19.462 1.00 72.00 91 PHE A N 1
ATOM 721 C CA . PHE A 1 91 ? 20.150 -11.173 18.913 1.00 72.00 91 PHE A CA 1
ATOM 722 C C . PHE A 1 91 ? 19.450 -12.003 20.001 1.00 72.00 91 PHE A C 1
ATOM 724 O O . PHE A 1 91 ? 18.220 -12.088 20.032 1.00 72.00 91 PHE A O 1
ATOM 731 N N . LYS A 1 92 ? 20.209 -12.585 20.941 1.00 78.38 92 LYS A N 1
ATOM 732 C CA . LYS A 1 92 ? 19.636 -13.312 22.088 1.00 78.38 92 LYS A CA 1
ATOM 733 C C . LYS A 1 92 ? 18.795 -12.396 22.980 1.00 78.38 92 LYS A C 1
ATOM 735 O O . LYS A 1 92 ? 17.702 -12.803 23.371 1.00 78.38 92 LYS A O 1
ATOM 740 N N . LYS A 1 93 ? 19.253 -11.172 23.265 1.00 82.31 93 LYS A N 1
ATOM 741 C CA . LYS A 1 93 ? 18.478 -10.178 24.031 1.00 82.31 93 LYS A CA 1
ATOM 742 C C . LYS A 1 93 ? 17.188 -9.789 23.306 1.00 82.31 93 LYS A C 1
ATOM 744 O O . LYS A 1 93 ? 16.118 -9.874 23.903 1.00 82.31 93 LYS A O 1
ATOM 749 N N . GLN A 1 94 ? 17.256 -9.463 22.014 1.00 79.38 94 GLN A N 1
ATOM 750 C CA . GLN A 1 94 ? 16.070 -9.121 21.220 1.00 79.38 94 GLN A CA 1
ATOM 751 C C . GLN A 1 94 ? 15.061 -10.274 21.165 1.00 79.38 94 GLN A C 1
ATOM 753 O O . GLN A 1 94 ? 13.855 -10.054 21.297 1.00 79.38 94 GLN A O 1
ATOM 758 N N . LYS A 1 95 ? 15.536 -11.519 21.031 1.00 81.62 95 LYS A N 1
ATOM 759 C CA . LYS A 1 95 ? 14.673 -12.704 21.074 1.00 81.62 95 LYS A CA 1
ATOM 760 C C . LYS A 1 95 ? 13.958 -12.835 22.423 1.00 81.62 95 LYS A C 1
ATOM 762 O O . LYS A 1 95 ? 12.745 -13.033 22.439 1.00 81.62 95 LYS A O 1
ATOM 767 N N . GLN A 1 96 ? 14.676 -12.663 23.535 1.00 82.88 96 GLN A N 1
ATOM 768 C CA . GLN A 1 96 ? 14.094 -12.711 24.881 1.00 82.88 96 GLN A CA 1
ATOM 769 C C . GLN A 1 96 ? 13.074 -11.589 25.119 1.00 82.88 96 GLN A C 1
ATOM 771 O O . GLN A 1 96 ? 12.010 -11.836 25.682 1.00 82.88 96 GLN A O 1
ATOM 776 N N . GLU A 1 97 ? 13.349 -10.364 24.668 1.00 81.38 97 GLU A N 1
ATOM 777 C CA . GLU A 1 97 ? 12.386 -9.259 24.749 1.00 81.38 97 GLU A CA 1
ATOM 778 C C . GLU A 1 97 ? 11.121 -9.536 23.934 1.00 81.38 97 GLU A C 1
ATOM 780 O O . GLU A 1 97 ? 10.010 -9.235 24.372 1.00 81.38 97 GLU A O 1
ATOM 785 N N . HIS A 1 98 ? 11.272 -10.129 22.752 1.00 73.06 98 HIS A N 1
ATOM 786 C CA . HIS A 1 98 ? 10.145 -10.469 21.895 1.00 73.06 98 HIS A CA 1
ATOM 787 C C . HIS A 1 98 ? 9.295 -11.609 22.482 1.00 73.06 98 HIS A C 1
ATOM 789 O O . HIS A 1 98 ? 8.069 -11.570 22.393 1.00 73.06 98 HIS A O 1
ATOM 795 N N . GLU A 1 99 ? 9.920 -12.599 23.123 1.00 77.12 99 GLU A N 1
ATOM 796 C CA . GLU A 1 99 ? 9.226 -13.656 23.873 1.00 77.12 99 GLU A CA 1
ATOM 797 C C . GLU A 1 99 ? 8.483 -13.091 25.095 1.00 77.12 99 GLU A C 1
ATOM 799 O O . GLU A 1 99 ? 7.308 -13.402 25.288 1.00 77.12 99 GLU A O 1
ATOM 804 N N . ARG A 1 100 ? 9.094 -12.167 25.852 1.00 77.50 100 ARG A N 1
ATOM 805 C CA . ARG A 1 100 ? 8.422 -11.462 26.963 1.00 77.50 100 ARG A CA 1
ATOM 806 C C . ARG A 1 100 ? 7.197 -10.672 26.493 1.00 77.50 100 ARG A C 1
ATOM 808 O O . ARG A 1 100 ? 6.124 -10.813 27.072 1.00 77.50 100 ARG A O 1
ATOM 815 N N . LYS A 1 101 ? 7.319 -9.913 25.396 1.00 76.75 101 LYS A N 1
ATOM 816 C CA . LYS A 1 101 ? 6.198 -9.157 24.802 1.00 76.75 101 LYS A CA 1
ATOM 817 C C . LYS A 1 101 ? 5.053 -10.063 24.337 1.00 76.75 101 LYS A C 1
ATOM 819 O O . LYS A 1 101 ? 3.891 -9.667 24.428 1.00 76.75 101 LYS A O 1
ATOM 824 N N . LYS A 1 102 ? 5.356 -11.264 23.827 1.00 72.19 102 LYS A N 1
ATOM 825 C CA . LYS A 1 102 ? 4.328 -12.253 23.460 1.00 72.19 102 LYS A CA 1
ATOM 826 C C . LYS A 1 102 ? 3.572 -12.751 24.689 1.00 72.19 102 LYS A C 1
ATOM 828 O O . LYS A 1 102 ? 2.346 -12.693 24.674 1.00 72.19 102 LYS A O 1
ATOM 833 N N . ASN A 1 103 ? 4.283 -13.110 25.757 1.00 79.38 103 ASN A N 1
ATOM 834 C CA . ASN A 1 103 ? 3.663 -13.557 27.006 1.00 79.38 103 ASN A CA 1
ATOM 835 C C . ASN A 1 103 ? 2.768 -12.467 27.621 1.00 79.38 103 ASN A C 1
ATOM 837 O O . ASN A 1 103 ? 1.634 -12.740 27.995 1.00 79.38 103 ASN A O 1
ATOM 841 N N . GLU A 1 104 ? 3.221 -11.210 27.665 1.00 77.88 104 GLU A N 1
ATOM 842 C CA . GLU A 1 104 ? 2.401 -10.094 28.170 1.00 77.88 104 GLU A CA 1
ATOM 843 C C . GLU A 1 104 ? 1.147 -9.851 27.322 1.00 77.88 104 GLU A C 1
ATOM 845 O O . GLU A 1 104 ? 0.075 -9.541 27.845 1.00 77.88 104 GLU A O 1
ATOM 850 N N . ARG A 1 105 ? 1.255 -9.996 25.997 1.00 80.62 105 ARG A N 1
ATOM 851 C CA . ARG A 1 105 ? 0.109 -9.866 25.093 1.00 80.62 105 ARG A CA 1
ATOM 852 C C . ARG A 1 105 ? -0.902 -10.990 25.300 1.00 80.62 105 ARG A C 1
ATOM 854 O O . ARG A 1 105 ? -2.103 -10.736 25.214 1.00 80.62 105 ARG A O 1
ATOM 861 N N . GLU A 1 106 ? -0.426 -12.205 25.533 1.00 79.31 106 GLU A N 1
ATOM 862 C CA . GLU A 1 106 ? -1.267 -13.362 25.832 1.00 79.31 106 GLU A CA 1
ATOM 863 C C . GLU A 1 106 ? -1.985 -13.178 27.170 1.00 79.31 106 GLU A C 1
ATOM 865 O O . GLU A 1 106 ? -3.209 -13.282 27.197 1.00 79.31 106 GLU A O 1
ATOM 870 N N . LEU A 1 107 ? -1.280 -12.730 28.214 1.00 76.81 107 LEU A N 1
ATOM 871 C CA . LEU A 1 107 ? -1.876 -12.393 29.512 1.00 76.81 107 LEU A CA 1
ATOM 872 C C . LEU A 1 107 ? -2.963 -11.315 29.394 1.00 76.81 107 LEU A C 1
ATOM 874 O O . LEU A 1 107 ? -4.086 -11.517 29.848 1.00 76.81 107 LEU A O 1
ATOM 878 N N . ARG A 1 108 ? -2.696 -10.208 28.686 1.00 83.75 108 ARG A N 1
ATOM 879 C CA . ARG A 1 108 ? -3.714 -9.164 28.446 1.00 83.75 108 ARG A CA 1
ATOM 880 C C . ARG A 1 108 ? -4.922 -9.696 27.678 1.00 83.75 108 ARG A C 1
ATOM 882 O O . ARG A 1 108 ? -6.054 -9.284 27.920 1.00 83.75 108 ARG A O 1
ATOM 889 N N . LYS A 1 109 ? -4.700 -10.596 26.717 1.00 88.19 109 LYS A N 1
ATOM 890 C CA . LYS A 1 109 ? -5.785 -11.208 25.942 1.00 88.19 109 LYS A CA 1
ATOM 891 C C . LYS A 1 109 ? -6.637 -12.128 26.818 1.00 88.19 109 LYS A C 1
ATOM 893 O O . LYS A 1 109 ? -7.859 -12.105 26.682 1.00 88.19 109 LYS A O 1
ATOM 898 N N . GLU A 1 110 ? -6.019 -12.904 27.703 1.00 82.75 110 GLU A N 1
ATOM 899 C CA . GLU A 1 110 ? -6.717 -13.753 28.672 1.00 82.75 110 GLU A CA 1
ATOM 900 C C . GLU A 1 110 ? -7.534 -12.927 29.670 1.00 82.75 110 GLU A C 1
ATOM 902 O O . GLU A 1 110 ? -8.698 -13.244 29.910 1.00 82.75 110 GLU A O 1
ATOM 907 N N . GLU A 1 111 ? -6.984 -11.824 30.179 1.00 84.44 111 GLU A N 1
ATOM 908 C CA . GLU A 1 111 ? -7.695 -10.899 31.069 1.00 84.44 111 GLU A CA 1
ATOM 909 C C . GLU A 1 111 ? -8.930 -10.287 30.397 1.00 84.44 111 GLU A C 1
ATOM 911 O O . GLU A 1 111 ? -10.023 -10.312 30.965 1.00 84.44 111 GLU A O 1
ATOM 916 N N . ILE A 1 112 ? -8.795 -9.808 29.155 1.00 88.19 112 ILE A N 1
ATOM 917 C CA . ILE A 1 112 ? -9.917 -9.246 28.387 1.00 88.19 112 ILE A CA 1
ATOM 918 C C . ILE A 1 112 ? -10.988 -10.310 28.118 1.00 88.19 112 ILE A C 1
ATOM 920 O O . ILE A 1 112 ? -12.185 -10.030 28.215 1.00 88.19 112 ILE A O 1
ATOM 924 N N . LEU A 1 113 ? -10.586 -11.536 27.773 1.00 87.94 113 LEU A N 1
ATOM 925 C CA . LEU A 1 113 ? -11.527 -12.632 27.541 1.00 87.94 113 LEU A CA 1
ATOM 926 C C . LEU A 1 113 ? -12.265 -13.024 28.822 1.00 87.94 113 LEU A C 1
ATOM 928 O O . LEU A 1 113 ? -13.479 -13.221 28.769 1.00 87.94 113 LEU A O 1
ATOM 932 N N . ARG A 1 114 ? -11.565 -13.074 29.960 1.00 87.12 114 ARG A N 1
ATOM 933 C CA . ARG A 1 114 ? -12.167 -13.344 31.269 1.00 87.12 114 ARG A CA 1
ATOM 934 C C . ARG A 1 114 ? -13.159 -12.247 31.663 1.00 87.12 114 ARG A C 1
ATOM 936 O O . ARG A 1 114 ? -14.274 -12.570 32.059 1.00 87.12 114 ARG A O 1
ATOM 943 N N . ALA A 1 115 ? -12.806 -10.974 31.483 1.00 90.06 115 ALA A N 1
ATOM 944 C CA . ALA A 1 115 ? -13.714 -9.854 31.743 1.00 90.06 115 ALA A CA 1
ATOM 945 C C . ALA A 1 115 ? -14.975 -9.922 30.862 1.00 90.06 115 ALA A C 1
ATOM 947 O O . ALA A 1 115 ? -16.093 -9.763 31.344 1.00 90.06 115 ALA A O 1
ATOM 948 N N . ARG A 1 116 ? -14.810 -10.247 29.574 1.00 89.00 116 ARG A N 1
ATOM 949 C CA . ARG A 1 116 ? -15.931 -10.381 28.634 1.00 89.00 116 ARG A CA 1
ATOM 950 C C . ARG A 1 116 ? -16.832 -11.581 28.937 1.00 89.00 116 ARG A C 1
ATOM 952 O O . ARG A 1 116 ? -18.019 -11.540 28.624 1.00 89.00 116 ARG A O 1
ATOM 959 N N . GLN A 1 117 ? -16.279 -12.666 29.478 1.00 90.50 117 GLN A N 1
ATOM 960 C CA . GLN A 1 117 ? -17.068 -13.810 29.940 1.00 90.50 117 GLN A CA 1
ATOM 961 C C . GLN A 1 117 ? -17.891 -13.441 31.176 1.00 90.50 117 GLN A C 1
ATOM 963 O O . GLN A 1 117 ? -19.097 -13.657 31.155 1.00 90.50 117 GLN A O 1
ATOM 968 N N . ALA A 1 118 ? -17.283 -12.790 32.171 1.00 91.62 118 ALA A N 1
ATOM 969 C CA . ALA A 1 118 ? -17.993 -12.324 33.362 1.00 91.62 118 ALA A CA 1
ATOM 970 C C . ALA A 1 118 ? -19.156 -11.378 33.011 1.00 91.62 118 ALA A C 1
ATOM 972 O O . ALA A 1 118 ? -20.277 -11.595 33.458 1.00 91.62 118 ALA A O 1
ATOM 973 N N . GLU A 1 119 ? -18.935 -10.409 32.116 1.00 89.56 119 GLU A N 1
ATOM 974 C CA . GLU A 1 119 ? -19.991 -9.495 31.653 1.00 89.56 119 GLU A CA 1
ATOM 975 C C . GLU A 1 119 ? -21.154 -10.243 30.972 1.00 89.56 119 GLU A C 1
ATOM 977 O O . GLU A 1 119 ? -22.328 -9.900 31.129 1.00 89.56 119 GLU A O 1
ATOM 982 N N . ARG A 1 120 ? -20.847 -11.281 30.184 1.00 90.94 120 ARG A N 1
ATOM 983 C CA . ARG A 1 120 ? -21.876 -12.103 29.533 1.00 90.94 120 ARG A CA 1
ATOM 984 C C . ARG A 1 120 ? -22.665 -12.924 30.541 1.00 90.94 120 ARG A C 1
ATOM 986 O O . ARG A 1 120 ? -23.883 -13.015 30.398 1.00 90.94 120 ARG A O 1
ATOM 993 N N . ASP A 1 121 ? -21.989 -13.501 31.525 1.00 91.31 121 ASP A N 1
ATOM 994 C CA . ASP A 1 121 ? -22.626 -14.306 32.560 1.00 91.31 121 ASP A CA 1
ATOM 995 C C . ASP A 1 121 ? -23.530 -13.441 33.446 1.00 91.31 121 ASP A C 1
ATOM 997 O O . ASP A 1 121 ? -24.670 -13.827 33.693 1.00 91.31 121 ASP A O 1
ATOM 1001 N N . GLU A 1 122 ? -23.096 -12.237 33.826 1.00 91.81 122 GLU A N 1
ATOM 1002 C CA . GLU A 1 122 ? -23.927 -11.261 34.546 1.00 91.81 122 GLU A CA 1
ATOM 1003 C C . GLU A 1 122 ? -25.192 -10.905 33.756 1.00 91.81 122 GLU A C 1
ATOM 1005 O O . GLU A 1 122 ? -26.304 -11.038 34.273 1.00 91.81 122 GLU A O 1
ATOM 1010 N N . ARG A 1 123 ? -25.056 -10.569 32.465 1.00 91.75 123 ARG A N 1
ATOM 1011 C CA . ARG A 1 123 ? -26.216 -10.300 31.598 1.00 91.75 123 ARG A CA 1
ATOM 1012 C C . ARG A 1 123 ? -27.163 -11.498 31.520 1.00 91.75 123 ARG A C 1
ATOM 1014 O O . ARG A 1 123 ? -28.378 -11.319 31.563 1.00 91.75 123 ARG A O 1
ATOM 1021 N N . LEU A 1 124 ? -26.640 -12.719 31.396 1.00 93.31 124 LEU A N 1
ATOM 1022 C CA . LEU A 1 124 ? -27.467 -13.929 31.353 1.00 93.31 124 LEU A CA 1
ATOM 1023 C C . LEU A 1 124 ? -28.213 -14.163 32.672 1.00 93.31 124 LEU A C 1
ATOM 1025 O O . LEU A 1 124 ? -29.377 -14.561 32.637 1.00 93.31 124 LEU A O 1
ATOM 1029 N N . GLN A 1 125 ? -27.586 -13.895 33.818 1.00 92.88 125 GLN A N 1
ATOM 1030 C CA . GLN A 1 125 ? -28.245 -13.988 35.124 1.00 92.88 125 GLN A CA 1
ATOM 1031 C C . GLN A 1 125 ? -29.353 -12.938 35.278 1.00 92.88 125 GLN A C 1
ATOM 1033 O O . GLN A 1 125 ? -30.443 -13.257 35.753 1.00 92.88 125 GLN A O 1
ATOM 1038 N N . GLU A 1 126 ? -29.141 -11.707 34.810 1.00 93.19 126 GLU A N 1
ATOM 1039 C CA . GLU A 1 126 ? -30.195 -10.685 34.783 1.00 93.19 126 GLU A CA 1
ATOM 1040 C C . GLU A 1 126 ? -31.403 -11.103 33.933 1.00 93.19 126 GLU A C 1
ATOM 1042 O O . GLU A 1 126 ? -32.546 -10.848 34.311 1.00 93.19 126 GLU A O 1
ATOM 1047 N N . TYR A 1 127 ? -31.184 -11.749 32.784 1.00 91.94 127 TYR A N 1
ATOM 1048 C CA . TYR A 1 127 ? -32.294 -12.265 31.979 1.00 91.94 127 TYR A CA 1
ATOM 1049 C C . TYR A 1 127 ? -33.024 -13.407 32.688 1.00 91.94 127 TYR A C 1
ATOM 1051 O O . TYR A 1 127 ? -34.250 -13.372 32.770 1.00 91.94 127 TYR A O 1
ATOM 1059 N N . ARG A 1 128 ? -32.292 -14.364 33.271 1.00 92.50 128 ARG A N 1
ATOM 1060 C CA . ARG A 1 128 ? -32.892 -15.480 34.022 1.00 92.50 128 ARG A CA 1
ATOM 1061 C C . ARG A 1 128 ? -33.723 -15.001 35.206 1.00 92.50 128 ARG A C 1
ATOM 1063 O O . ARG A 1 128 ? -34.849 -15.446 35.370 1.00 92.50 128 ARG A O 1
ATOM 1070 N N . THR A 1 129 ? -33.216 -14.053 35.989 1.00 94.00 129 THR A N 1
ATOM 1071 C CA . THR A 1 129 ? -33.957 -13.484 37.130 1.00 94.00 129 THR A CA 1
ATOM 1072 C C . THR A 1 129 ? -35.225 -12.744 36.695 1.00 94.00 129 THR A C 1
ATOM 1074 O O . THR A 1 129 ? -36.265 -12.873 37.344 1.00 94.00 129 THR A O 1
ATOM 1077 N N . LYS A 1 130 ? -35.191 -12.018 35.566 1.00 93.69 130 LYS A N 1
ATOM 1078 C CA . LYS A 1 130 ? -36.391 -11.398 34.975 1.00 93.69 130 LYS A CA 1
ATOM 1079 C C . LYS A 1 130 ? -37.401 -12.457 34.530 1.00 93.69 130 LYS A C 1
ATOM 1081 O O . LYS A 1 130 ? -38.583 -12.344 34.852 1.00 93.69 130 LYS A O 1
ATOM 1086 N N . GLU A 1 131 ? -36.949 -13.499 33.836 1.00 93.75 131 GLU A N 1
ATOM 1087 C CA . GLU A 1 131 ? -37.798 -14.612 33.399 1.00 93.75 131 GLU A CA 1
ATOM 1088 C C . GLU A 1 131 ? -38.421 -15.351 34.590 1.00 93.75 131 GLU A C 1
ATOM 1090 O O . GLU A 1 131 ? -39.634 -15.555 34.618 1.00 93.75 131 GLU A O 1
ATOM 1095 N N . GLU A 1 132 ? -37.642 -15.672 35.622 1.00 93.56 132 GLU A N 1
ATOM 1096 C CA . GLU A 1 132 ? -38.131 -16.296 36.854 1.00 93.56 132 GLU A CA 1
ATOM 1097 C C . GLU A 1 132 ? -39.177 -15.428 37.563 1.00 93.56 132 GLU A C 1
ATOM 1099 O O . GLU A 1 132 ? -40.226 -15.941 37.960 1.00 93.56 132 GLU A O 1
ATOM 1104 N N . GLY A 1 133 ? -38.949 -14.112 37.657 1.00 93.19 133 GLY A N 1
ATOM 1105 C CA . GLY A 1 133 ? -39.915 -13.166 38.218 1.00 93.19 133 GLY A CA 1
ATOM 1106 C C . GLY A 1 133 ? -41.231 -13.130 37.434 1.00 93.19 133 GLY A C 1
ATOM 1107 O O . GLY A 1 133 ? -42.313 -13.209 38.022 1.00 93.19 133 GLY A O 1
ATOM 1108 N N . THR A 1 134 ? -41.158 -13.088 36.099 1.00 92.38 134 THR A N 1
ATOM 1109 C CA . THR A 1 134 ? -42.361 -13.127 35.247 1.00 92.38 134 THR A CA 1
ATOM 1110 C C . THR A 1 134 ? -43.096 -14.463 35.350 1.00 92.38 134 THR A C 1
ATOM 1112 O O . THR A 1 134 ? -44.319 -14.484 35.490 1.00 92.38 134 THR A O 1
ATOM 1115 N N . MET A 1 135 ? -42.375 -15.586 35.376 1.00 92.44 135 MET A N 1
ATOM 1116 C CA . MET A 1 135 ? -42.959 -16.916 35.547 1.00 92.44 135 MET A CA 1
ATOM 1117 C C . MET A 1 135 ? -43.613 -17.082 36.919 1.00 92.44 135 MET A C 1
ATOM 1119 O O . MET A 1 135 ? -44.680 -17.690 37.015 1.00 92.44 135 MET A O 1
ATOM 1123 N N . ALA A 1 136 ? -43.019 -16.533 37.979 1.00 93.44 136 ALA A N 1
ATOM 1124 C CA . ALA A 1 136 ? -43.614 -16.524 39.311 1.00 93.44 136 ALA A CA 1
ATOM 1125 C C . ALA A 1 136 ? -44.920 -15.712 39.342 1.00 93.44 136 ALA A C 1
ATOM 1127 O O . ALA A 1 136 ? -45.928 -16.201 39.858 1.00 93.44 136 ALA A O 1
ATOM 1128 N N . MET A 1 137 ? -44.939 -14.523 38.725 1.00 92.31 137 MET A N 1
ATOM 1129 C CA . MET A 1 137 ? -46.147 -13.699 38.595 1.00 92.31 137 MET A CA 1
ATOM 1130 C C . MET A 1 137 ? -47.252 -14.430 37.817 1.00 92.31 137 MET A C 1
ATOM 1132 O O . MET A 1 137 ? -48.395 -14.484 38.271 1.00 92.31 137 MET A O 1
ATOM 1136 N N . LEU A 1 138 ? -46.921 -15.032 36.669 1.00 92.56 138 LEU A N 1
ATOM 1137 C CA . LEU A 1 138 ? -47.879 -15.778 35.848 1.00 92.56 138 LEU A CA 1
ATOM 1138 C C . LEU A 1 138 ? -48.433 -17.004 36.586 1.00 92.56 138 LEU A C 1
ATOM 1140 O O . LEU A 1 138 ? -49.641 -17.2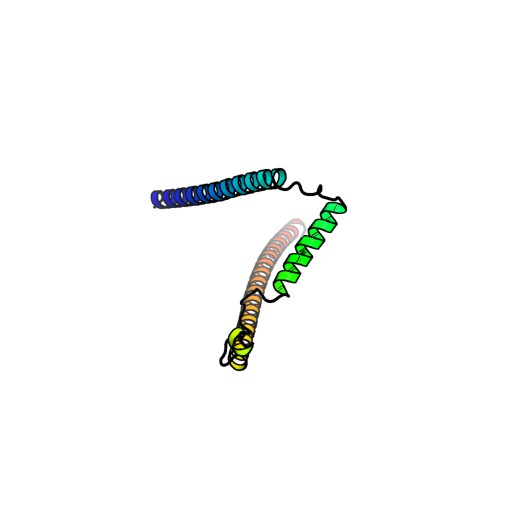44 36.551 1.00 92.56 138 LEU A O 1
ATOM 1144 N N . LYS A 1 139 ? -47.583 -17.746 37.309 1.00 90.31 139 LYS A N 1
ATOM 1145 C CA . LYS A 1 139 ? -48.015 -18.868 38.159 1.00 90.31 139 LYS A CA 1
ATOM 1146 C C . LYS A 1 139 ? -48.946 -18.410 39.284 1.00 90.31 139 LYS A C 1
ATOM 1148 O O . LYS A 1 139 ? -49.926 -19.098 39.563 1.00 90.31 139 LYS A O 1
ATOM 1153 N N . ALA A 1 140 ? -48.682 -17.260 39.908 1.00 90.88 140 ALA A N 1
ATOM 1154 C CA . ALA A 1 140 ? -49.551 -16.698 40.943 1.00 90.88 140 ALA A CA 1
ATOM 1155 C C . ALA A 1 140 ? -50.931 -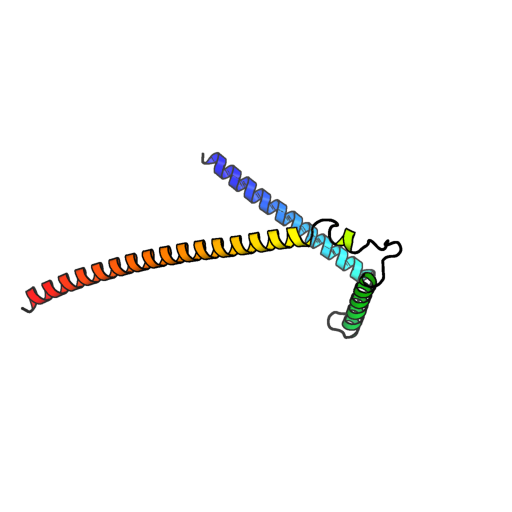16.296 40.386 1.00 90.88 140 ALA A C 1
ATOM 1157 O O . ALA A 1 140 ? -51.954 -16.631 40.981 1.00 90.88 140 ALA A O 1
ATOM 1158 N N . LEU A 1 141 ? -50.967 -15.661 39.209 1.00 90.31 141 LEU A N 1
ATOM 1159 C CA . LEU A 1 141 ? -52.202 -15.308 38.496 1.00 90.31 141 LEU A CA 1
ATOM 1160 C C . LEU A 1 141 ? -53.014 -16.545 38.091 1.00 90.31 141 LEU A C 1
ATOM 1162 O O . LEU A 1 141 ? -54.230 -16.577 38.273 1.00 90.31 141 LEU A O 1
ATOM 1166 N N . ALA A 1 142 ? -52.347 -17.578 37.572 1.00 90.62 142 ALA A N 1
ATOM 1167 C CA . ALA A 1 142 ? -52.991 -18.841 37.227 1.00 90.62 142 ALA A CA 1
ATOM 1168 C C . ALA A 1 142 ? -53.590 -19.522 38.466 1.00 90.62 142 ALA A C 1
ATOM 1170 O O . ALA A 1 142 ? -54.724 -19.989 38.409 1.00 90.62 142 ALA A O 1
ATOM 1171 N N . LYS A 1 143 ? -52.877 -19.507 39.601 1.00 90.00 143 LYS A N 1
ATOM 1172 C CA . LYS A 1 143 ? -53.368 -20.047 40.875 1.00 90.00 143 LYS A CA 1
ATOM 1173 C C . LYS A 1 143 ? -54.565 -19.270 41.434 1.00 90.00 143 LYS A C 1
ATOM 1175 O O . LYS A 1 143 ? -55.414 -19.884 42.053 1.00 90.00 143 LYS A O 1
ATOM 1180 N N . GLN A 1 144 ? -54.658 -17.956 41.211 1.00 87.19 144 GLN A N 1
ATOM 1181 C CA . GLN A 1 144 ? -55.834 -17.162 41.600 1.00 87.19 144 GLN A CA 1
ATOM 1182 C C . GLN A 1 144 ? -57.053 -17.378 40.690 1.00 87.19 144 GLN A C 1
ATOM 1184 O O . GLN A 1 144 ? -58.180 -17.211 41.144 1.00 87.19 144 GLN A O 1
ATOM 1189 N N . ARG A 1 145 ? -56.847 -17.676 39.399 1.00 85.19 145 ARG A N 1
ATOM 1190 C CA . ARG A 1 145 ? -57.944 -17.847 38.425 1.00 85.19 145 ARG A CA 1
ATOM 1191 C C . ARG A 1 145 ? -58.457 -19.278 38.299 1.00 85.19 145 ARG A C 1
ATOM 1193 O O . ARG A 1 145 ? -59.623 -19.458 37.965 1.00 85.19 145 ARG A O 1
ATOM 1200 N N . PHE A 1 146 ? -57.584 -20.265 38.476 1.00 82.19 146 PHE A N 1
ATOM 1201 C CA . PHE A 1 146 ? -57.856 -21.675 38.178 1.00 82.19 146 PHE A CA 1
ATOM 1202 C C . PHE A 1 146 ? -57.536 -22.612 39.353 1.00 82.19 146 PHE A C 1
ATOM 1204 O O . PHE A 1 146 ? -57.490 -23.826 39.159 1.00 82.19 146 PHE A O 1
ATOM 1211 N N . GLY A 1 147 ? -57.277 -22.055 40.540 1.00 55.84 147 GLY A N 1
ATOM 1212 C CA . GLY A 1 147 ? -57.055 -22.774 41.795 1.00 55.84 147 GLY A CA 1
ATOM 1213 C C . GLY A 1 147 ? -58.118 -22.431 42.821 1.00 55.84 147 GLY A C 1
ATOM 1214 O O . GLY A 1 147 ? -58.445 -21.230 42.932 1.00 55.84 147 GLY A O 1
#

Organism: Glarea lozoyensis (strain ATCC 74030 / MF5533) (NCBI:txid1104152)

Radius of gyration: 34.48 Å; chains: 1; bounding box: 92×50×70 Å

Foldseek 3Di:
DVVVVVVVVVVVVVVVVVVVVVVVVVVVVVVVVVVVCCVVPPADDPPDPRNVVVVVVVVVVVVVVVVDDDVPDDCPDVCVVCPPDDNVVVVVVVVVVVVVVVVVVVVVVVVVVVVVVVVVVVVVVVVVVVVVVVVVVVVVVCVVPPD

Sequence (147 aa):
MQDLELKREMDEEDGLLRRDDIRFARKIDRKEQKAALDELVPRAEAGTRERQLEKKKEVNETMKAFREKSPGAAEVPDTELMGGGDGINDFKKQKQEHERKKNERELRKEEILRARQAERDERLQEYRTKEEGTMAMLKALAKQRFG